Protein AF-A0A510HH28-F1 (afdb_monomer_lite)

Radius of gyration: 17.31 Å; chains: 1; bounding box: 39×35×38 Å

Secondary structure (DSSP, 8-state):
-----THHHH-S-S----HHHHHHTTSEEE-HHHHHHTT--S--EEEHHHHHHHH--SGGGTT----HHHH-

Sequence (72 aa):
MNEHDPASFRGEPIHTYTRAEALADGVLVDVTETAREAGFRVLVALTRGIWADANDLSGRHAYAGQSVQGRL

Structure (mmCIF, N/CA/C/O backbone):
data_AF-A0A510HH28-F1
#
_entry.id   AF-A0A510HH28-F1
#
loop_
_atom_site.group_PDB
_atom_site.id
_atom_site.type_symbol
_atom_site.label_atom_id
_atom_site.label_alt_id
_atom_site.label_comp_id
_atom_site.label_asym_id
_atom_site.label_entity_id
_atom_site.label_seq_id
_atom_site.pdbx_PDB_ins_code
_atom_site.Cartn_x
_atom_site.Cartn_y
_atom_site.Cartn_z
_atom_site.occupancy
_atom_site.B_iso_or_equiv
_atom_site.auth_seq_id
_atom_site.auth_comp_id
_atom_site.auth_asym_id
_atom_site.auth_atom_id
_atom_site.pdbx_PDB_model_num
ATOM 1 N N . MET A 1 1 ? 21.760 19.089 -9.059 1.00 38.44 1 MET A N 1
ATOM 2 C CA . MET A 1 1 ? 20.749 18.344 -9.832 1.00 38.44 1 MET A CA 1
ATOM 3 C C . MET A 1 1 ? 21.350 16.973 -10.069 1.00 38.44 1 MET A C 1
ATOM 5 O O . MET A 1 1 ? 22.282 16.882 -10.849 1.00 38.44 1 MET A O 1
ATOM 9 N N . ASN A 1 2 ? 20.965 15.965 -9.284 1.00 43.53 2 ASN A N 1
ATOM 10 C CA . ASN A 1 2 ? 21.490 14.611 -9.469 1.00 43.53 2 ASN A CA 1
ATOM 11 C C . ASN A 1 2 ? 20.591 13.898 -10.478 1.00 43.53 2 ASN A C 1
ATOM 13 O O . ASN A 1 2 ? 19.537 13.388 -10.106 1.00 43.53 2 ASN A O 1
ATOM 17 N N . GLU A 1 3 ? 20.998 13.899 -11.743 1.00 59.72 3 GLU A N 1
ATOM 18 C CA . GLU A 1 3 ? 20.442 13.018 -12.769 1.00 59.72 3 GLU A CA 1
ATOM 19 C C . GLU A 1 3 ? 20.971 11.605 -12.519 1.00 59.72 3 GLU A C 1
ATOM 21 O O . GLU A 1 3 ? 22.024 11.208 -13.012 1.00 59.72 3 GLU A O 1
ATOM 26 N N . HIS A 1 4 ? 20.268 10.853 -11.675 1.00 63.09 4 HIS A N 1
ATOM 27 C CA . HIS A 1 4 ? 20.420 9.408 -11.660 1.00 63.09 4 HIS A CA 1
ATOM 28 C C . HIS A 1 4 ? 19.430 8.856 -12.676 1.00 63.09 4 HIS A C 1
ATOM 30 O O . HIS A 1 4 ? 18.252 8.698 -12.366 1.00 63.09 4 HIS A O 1
ATOM 36 N N . ASP A 1 5 ? 19.902 8.637 -13.901 1.00 69.44 5 ASP A N 1
ATOM 37 C 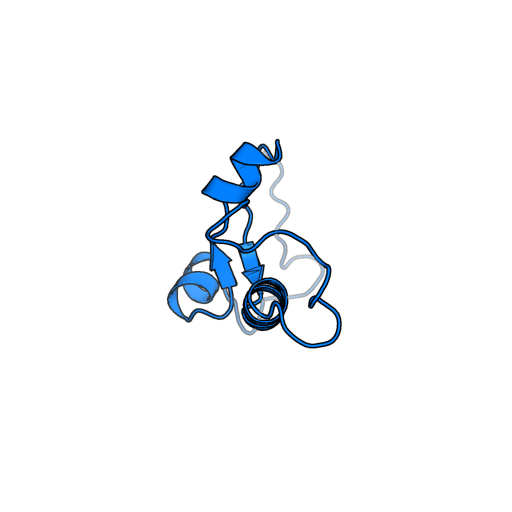CA . ASP A 1 5 ? 19.140 7.895 -14.896 1.00 69.44 5 ASP A CA 1
ATOM 38 C C . ASP A 1 5 ? 18.952 6.454 -14.377 1.00 69.44 5 ASP A C 1
ATOM 40 O O . ASP A 1 5 ? 19.941 5.717 -14.256 1.00 69.44 5 ASP A O 1
ATOM 44 N N . PRO A 1 6 ? 17.721 6.031 -14.030 1.00 62.69 6 PRO A N 1
ATOM 45 C CA . PRO A 1 6 ? 17.469 4.687 -13.520 1.00 62.69 6 PRO A CA 1
ATOM 46 C C . PRO A 1 6 ? 17.806 3.591 -14.544 1.00 62.69 6 PRO A C 1
ATOM 48 O O . PRO A 1 6 ? 18.030 2.445 -14.143 1.00 62.69 6 PRO A O 1
ATOM 51 N N . ALA A 1 7 ? 17.892 3.927 -15.837 1.00 64.19 7 ALA A N 1
ATOM 52 C CA . ALA A 1 7 ? 18.295 3.007 -16.895 1.00 64.19 7 ALA A CA 1
ATOM 53 C C . ALA A 1 7 ? 19.811 2.743 -16.905 1.00 64.19 7 ALA A C 1
ATOM 55 O O . ALA A 1 7 ? 20.249 1.695 -17.381 1.00 64.19 7 ALA A O 1
ATOM 56 N N . SER A 1 8 ? 20.625 3.621 -16.307 1.00 69.44 8 SER A N 1
ATOM 57 C CA . SER A 1 8 ? 22.094 3.533 -16.374 1.00 69.44 8 SER A CA 1
ATOM 58 C C . SER A 1 8 ? 22.685 2.256 -15.756 1.00 69.44 8 SER A C 1
ATOM 60 O O . SER A 1 8 ? 23.746 1.805 -16.185 1.00 69.44 8 SER A O 1
ATOM 62 N N . PHE A 1 9 ? 22.000 1.639 -14.783 1.00 69.06 9 PHE A N 1
ATOM 63 C CA . PHE A 1 9 ? 22.441 0.389 -14.147 1.00 69.06 9 PHE A CA 1
ATOM 64 C C . PHE A 1 9 ? 21.745 -0.869 -14.697 1.00 69.06 9 PHE A C 1
ATOM 66 O O . PHE A 1 9 ? 22.283 -1.967 -14.562 1.00 69.06 9 PHE A O 1
ATOM 73 N N . ARG A 1 10 ? 20.543 -0.747 -15.283 1.00 70.00 10 ARG A N 1
ATOM 74 C CA . ARG A 1 10 ? 19.668 -1.896 -15.614 1.00 70.00 10 ARG A CA 1
ATOM 75 C C . ARG A 1 10 ? 19.207 -1.975 -17.075 1.00 70.00 10 ARG A C 1
ATOM 77 O O . ARG A 1 10 ? 18.540 -2.947 -17.419 1.00 70.00 10 ARG A O 1
ATOM 84 N N . GLY A 1 11 ? 19.599 -1.026 -17.928 1.00 83.81 11 GLY A N 1
ATOM 85 C CA . GLY A 1 11 ? 19.087 -0.897 -19.295 1.00 83.81 11 GLY A CA 1
ATOM 86 C C . GLY A 1 11 ? 17.695 -0.258 -19.345 1.00 83.81 11 GLY A C 1
ATOM 87 O O . GLY A 1 11 ? 17.077 -0.011 -18.308 1.00 83.81 11 GLY A O 1
ATOM 88 N N . GLU A 1 12 ? 17.214 0.021 -20.558 1.00 87.12 12 GLU A N 1
ATOM 89 C CA . GLU A 1 12 ? 15.895 0.628 -20.774 1.00 87.12 12 GLU A CA 1
ATOM 90 C C . GLU A 1 12 ? 14.768 -0.328 -20.328 1.00 87.12 12 GLU A C 1
ATOM 92 O O . GLU A 1 12 ? 14.783 -1.508 -20.704 1.00 87.12 12 GLU A O 1
ATOM 97 N N . PRO A 1 13 ? 13.778 0.137 -19.543 1.00 86.44 13 PRO A N 1
ATOM 98 C CA . PRO A 1 13 ? 12.632 -0.678 -19.158 1.00 86.44 13 PRO A CA 1
ATOM 99 C C . PRO A 1 13 ? 11.823 -1.171 -20.367 1.00 86.44 13 PRO A C 1
ATOM 101 O O . PRO A 1 13 ? 11.437 -0.398 -21.237 1.00 86.44 13 PRO A O 1
ATOM 104 N N . ILE A 1 14 ? 11.476 -2.462 -20.381 1.00 90.94 14 ILE A N 1
ATOM 105 C CA . ILE A 1 14 ? 10.566 -3.034 -21.395 1.00 90.94 14 ILE A CA 1
ATOM 106 C C . ILE A 1 14 ? 9.092 -2.682 -21.142 1.00 90.94 14 ILE A C 1
ATOM 108 O O . ILE A 1 14 ? 8.259 -2.797 -22.038 1.00 90.94 14 ILE A O 1
ATOM 112 N N . HIS A 1 15 ? 8.759 -2.303 -19.907 1.00 91.19 15 HIS A N 1
ATOM 113 C CA . HIS A 1 15 ? 7.423 -1.902 -19.492 1.00 91.19 15 HIS A CA 1
ATOM 114 C C . HIS A 1 15 ? 7.508 -1.044 -18.227 1.00 91.19 15 HIS A C 1
ATOM 116 O O . HIS A 1 15 ? 8.281 -1.348 -17.316 1.00 91.19 15 HIS A O 1
ATOM 122 N N . THR A 1 16 ? 6.671 -0.011 -18.165 1.00 91.88 16 THR A N 1
ATOM 123 C CA . THR A 1 16 ? 6.519 0.868 -17.005 1.00 91.88 16 THR A CA 1
ATOM 124 C C . THR A 1 16 ? 5.066 0.819 -16.569 1.00 91.88 16 THR A C 1
ATOM 126 O O . THR A 1 16 ? 4.175 0.950 -17.401 1.00 91.88 16 THR A O 1
ATOM 129 N N . TYR A 1 17 ? 4.846 0.641 -15.269 1.00 94.81 17 TYR A N 1
ATOM 130 C CA . TYR A 1 17 ? 3.521 0.641 -14.663 1.00 94.81 17 TYR A CA 1
ATOM 131 C C . TYR A 1 17 ? 3.531 1.584 -13.470 1.00 94.81 17 TYR A C 1
ATOM 133 O O . TYR A 1 17 ? 4.228 1.366 -12.473 1.00 94.81 17 TYR A O 1
ATOM 141 N N . THR A 1 18 ? 2.830 2.697 -13.611 1.00 95.38 18 THR A N 1
ATOM 142 C CA . THR A 1 18 ? 2.844 3.782 -12.640 1.00 95.38 18 THR A CA 1
ATOM 143 C C . THR A 1 18 ? 1.872 3.515 -11.500 1.00 95.38 18 THR A C 1
ATOM 145 O O . THR A 1 18 ? 0.907 2.761 -11.606 1.00 95.38 18 THR A O 1
ATOM 148 N N . ARG A 1 19 ? 2.085 4.215 -10.383 1.00 95.31 19 ARG A N 1
ATOM 149 C CA . ARG A 1 19 ? 1.139 4.197 -9.262 1.00 95.31 19 ARG A CA 1
ATOM 150 C C . ARG A 1 19 ? -0.264 4.650 -9.684 1.00 95.31 19 ARG A C 1
ATOM 152 O O . ARG A 1 19 ? -1.237 4.111 -9.173 1.00 95.31 19 ARG A O 1
ATOM 159 N N . ALA A 1 20 ? -0.362 5.646 -10.566 1.00 96.12 20 ALA A N 1
ATOM 160 C CA . ALA A 1 20 ? -1.645 6.173 -11.022 1.00 96.12 20 ALA A CA 1
ATOM 161 C C . ALA A 1 20 ? -2.425 5.125 -11.828 1.00 96.12 20 ALA A C 1
ATOM 163 O O . ALA A 1 20 ? -3.608 4.928 -11.571 1.00 96.12 20 ALA A O 1
ATOM 164 N N . GLU A 1 21 ? -1.747 4.406 -12.726 1.00 97.75 21 GLU A N 1
ATOM 165 C CA . GLU A 1 21 ? -2.335 3.286 -13.473 1.00 97.75 21 GLU A CA 1
ATOM 166 C C . GLU A 1 21 ? -2.756 2.156 -12.525 1.00 97.75 21 GLU A C 1
ATOM 168 O O . GLU A 1 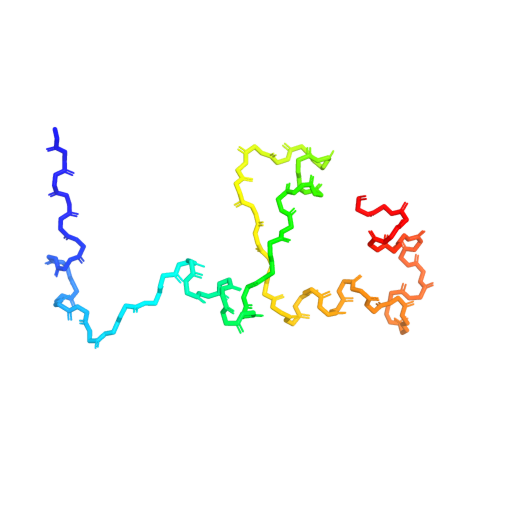21 ? -3.897 1.714 -12.570 1.00 97.75 21 GLU A O 1
ATOM 173 N N . ALA A 1 22 ? -1.907 1.780 -11.565 1.00 97.06 22 ALA A N 1
ATOM 174 C CA . ALA A 1 22 ? -2.240 0.753 -10.575 1.00 97.06 22 ALA A CA 1
ATOM 175 C C . ALA A 1 22 ? -3.463 1.082 -9.705 1.00 97.06 22 ALA A C 1
ATOM 177 O O . ALA A 1 22 ? -4.200 0.177 -9.305 1.00 97.06 22 ALA A O 1
ATOM 178 N N . LEU A 1 23 ? -3.675 2.364 -9.396 1.00 96.75 23 LEU A N 1
ATOM 179 C CA . LEU A 1 23 ? -4.869 2.838 -8.696 1.00 96.75 23 LEU A CA 1
ATOM 180 C C . LEU A 1 23 ? -6.100 2.823 -9.612 1.00 96.75 23 LEU A C 1
ATOM 182 O O . LEU A 1 23 ? -7.166 2.393 -9.179 1.00 96.75 23 LEU A O 1
ATOM 186 N N . ALA A 1 24 ? -5.955 3.255 -10.869 1.00 97.12 24 ALA A N 1
ATOM 187 C CA . ALA A 1 24 ? -7.038 3.251 -11.852 1.00 97.12 24 ALA A CA 1
ATOM 188 C C . ALA A 1 24 ? -7.527 1.827 -12.170 1.00 97.12 24 ALA A C 1
ATOM 190 O O . ALA A 1 24 ? -8.731 1.594 -12.252 1.00 97.12 24 ALA A O 1
ATOM 191 N N . ASP A 1 25 ? -6.605 0.869 -12.255 1.00 97.44 25 ASP A N 1
ATOM 192 C CA . ASP A 1 25 ? -6.902 -0.547 -12.495 1.00 97.44 25 ASP A CA 1
ATOM 193 C C . ASP A 1 25 ? -7.419 -1.274 -11.238 1.00 97.44 25 ASP A C 1
ATOM 195 O O . ASP A 1 25 ? -7.823 -2.436 -11.300 1.00 97.44 25 ASP A O 1
ATOM 199 N N . GLY A 1 26 ? -7.390 -0.624 -10.068 1.00 95.12 26 GLY A N 1
ATOM 200 C CA . GLY A 1 26 ? -7.831 -1.198 -8.794 1.00 95.12 26 GLY A CA 1
ATOM 201 C C . GLY A 1 26 ? -6.899 -2.269 -8.213 1.00 95.12 26 GLY A C 1
ATOM 202 O O . GLY A 1 26 ? -7.263 -2.934 -7.238 1.00 95.12 26 GLY A O 1
ATOM 203 N N . VAL A 1 27 ? -5.698 -2.437 -8.778 1.00 97.19 27 VAL A N 1
ATOM 204 C CA . VAL A 1 27 ? -4.624 -3.281 -8.225 1.00 97.19 27 VAL A CA 1
ATOM 205 C C . VAL A 1 27 ? -4.161 -2.723 -6.879 1.00 97.19 27 VAL A C 1
ATOM 207 O O . VAL A 1 27 ? -3.936 -3.478 -5.924 1.00 97.19 27 VAL A O 1
ATOM 210 N N . LEU A 1 28 ? -4.064 -1.395 -6.798 1.00 97.69 28 LEU A N 1
ATOM 211 C CA . LEU A 1 28 ? -3.892 -0.644 -5.563 1.00 97.69 28 LEU A CA 1
ATOM 212 C C . LEU A 1 28 ? -5.207 0.026 -5.158 1.00 97.69 28 LEU A C 1
ATOM 214 O O . LEU A 1 28 ? -5.956 0.524 -5.993 1.00 97.69 28 LEU A O 1
ATOM 218 N N . VAL A 1 29 ? -5.451 0.077 -3.853 1.00 95.94 29 VAL A N 1
ATOM 219 C CA . VAL A 1 29 ? -6.556 0.801 -3.223 1.00 95.94 29 VAL A CA 1
ATOM 220 C C . VAL A 1 29 ? -5.962 1.932 -2.396 1.00 95.94 29 VAL A C 1
ATOM 222 O O . VAL A 1 29 ? -5.110 1.687 -1.538 1.00 95.94 29 VAL A O 1
ATOM 225 N N . ASP A 1 30 ? -6.383 3.166 -2.668 1.00 96.00 30 ASP A N 1
ATOM 226 C CA . ASP A 1 30 ? -5.967 4.328 -1.884 1.00 96.00 30 ASP A CA 1
ATOM 227 C C . ASP A 1 30 ? -6.595 4.271 -0.487 1.00 96.00 30 ASP A C 1
ATOM 229 O O . ASP A 1 30 ? -7.811 4.158 -0.345 1.00 96.00 30 ASP A O 1
ATOM 233 N N . VAL A 1 31 ? -5.750 4.344 0.540 1.00 94.56 31 VAL A N 1
ATOM 234 C CA . VAL A 1 31 ? -6.152 4.373 1.954 1.00 94.56 31 VAL A CA 1
ATOM 235 C C . VAL A 1 31 ? -5.532 5.573 2.667 1.00 94.56 31 VAL A C 1
ATOM 237 O O . VAL A 1 31 ? -5.322 5.556 3.877 1.00 94.56 31 VAL A O 1
ATOM 240 N N . THR A 1 32 ? -5.176 6.618 1.918 1.00 95.31 32 THR A N 1
ATOM 241 C CA . THR A 1 32 ? -4.454 7.778 2.449 1.00 95.31 32 THR A CA 1
ATOM 242 C C . THR A 1 32 ? -5.200 8.452 3.595 1.00 95.31 32 THR A C 1
ATOM 244 O O . THR A 1 32 ? -4.562 8.794 4.587 1.00 95.31 32 THR A O 1
ATOM 247 N N . GLU A 1 33 ? -6.520 8.628 3.494 1.00 92.56 33 GLU A N 1
ATOM 248 C CA . GLU A 1 33 ? -7.306 9.317 4.530 1.00 92.56 33 GLU A CA 1
ATOM 249 C C . GLU A 1 33 ? -7.236 8.577 5.865 1.00 92.56 33 GLU A C 1
ATOM 251 O O . GLU A 1 33 ? -6.741 9.116 6.849 1.00 92.56 33 GLU A O 1
ATOM 256 N N . THR A 1 34 ? -7.567 7.293 5.855 1.00 89.88 34 THR A N 1
ATOM 257 C CA . THR A 1 34 ? -7.332 6.380 6.972 1.00 89.88 34 THR A CA 1
ATOM 258 C C . THR A 1 34 ? -5.904 6.449 7.515 1.00 89.88 34 THR A C 1
ATOM 260 O O . THR A 1 34 ? -5.664 6.510 8.719 1.00 89.88 34 THR A O 1
ATOM 263 N N . ALA A 1 35 ? -4.912 6.380 6.627 1.00 91.00 35 ALA A N 1
ATOM 264 C CA . ALA A 1 35 ? -3.525 6.327 7.052 1.00 91.00 35 ALA A CA 1
ATOM 265 C C . ALA A 1 35 ? -3.123 7.630 7.764 1.00 91.00 35 ALA A C 1
ATOM 267 O O . ALA A 1 35 ? -2.338 7.599 8.713 1.00 91.00 35 ALA A O 1
ATOM 268 N N . ARG A 1 36 ? -3.689 8.776 7.369 1.00 94.38 36 ARG A N 1
ATOM 269 C CA . ARG A 1 36 ? -3.489 10.049 8.074 1.00 94.38 36 ARG A CA 1
ATOM 270 C C 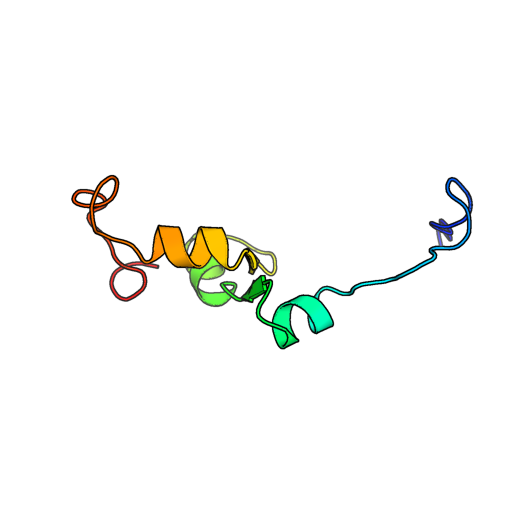. ARG A 1 36 ? -4.020 9.994 9.500 1.00 94.38 36 ARG A C 1
ATOM 272 O O . ARG A 1 36 ? -3.328 10.474 10.397 1.00 94.38 36 ARG A O 1
ATOM 279 N N . GLU A 1 37 ? -5.175 9.372 9.726 1.00 90.81 37 GLU A N 1
ATOM 280 C CA . GLU A 1 37 ? -5.733 9.170 11.072 1.00 90.81 37 GLU A CA 1
ATOM 281 C C . GLU A 1 37 ? -4.808 8.309 11.945 1.00 90.81 37 GLU A C 1
ATOM 283 O O . GLU A 1 37 ? -4.589 8.609 13.119 1.00 90.81 37 GLU A O 1
ATOM 288 N N . ALA A 1 38 ? -4.152 7.314 11.343 1.00 88.56 38 ALA A N 1
ATOM 289 C CA . ALA A 1 38 ? -3.123 6.497 11.989 1.00 88.56 38 ALA A CA 1
ATOM 290 C C . ALA A 1 38 ? -1.740 7.185 12.115 1.00 88.56 38 ALA A C 1
ATOM 292 O O . ALA A 1 38 ? -0.791 6.582 12.621 1.00 88.56 38 ALA A O 1
ATOM 293 N N . GLY A 1 39 ? -1.596 8.442 11.677 1.00 94.31 39 GLY A N 1
ATOM 294 C CA . GLY A 1 39 ? -0.374 9.242 11.821 1.00 94.31 39 GLY A CA 1
ATOM 295 C C . GLY A 1 39 ? 0.623 9.143 10.661 1.00 94.31 39 GLY A C 1
ATOM 296 O O . GLY A 1 39 ? 1.724 9.703 10.749 1.00 94.31 39 GLY A O 1
ATOM 297 N N . PHE A 1 40 ? 0.272 8.477 9.557 1.00 95.06 40 PHE A N 1
ATOM 298 C CA . PHE A 1 40 ? 1.105 8.460 8.357 1.00 95.06 40 PHE A CA 1
ATOM 299 C C . PHE A 1 40 ? 1.110 9.835 7.677 1.00 95.06 40 PHE A C 1
ATOM 301 O O . PHE A 1 40 ? 0.080 10.473 7.476 1.00 95.06 40 PHE A O 1
ATOM 308 N N . ARG A 1 41 ? 2.304 10.289 7.280 1.00 96.31 41 ARG A N 1
ATOM 309 C CA . ARG A 1 41 ? 2.521 11.596 6.624 1.00 96.31 41 ARG A CA 1
ATOM 310 C C . ARG A 1 41 ? 2.703 11.502 5.107 1.00 96.31 41 ARG A C 1
ATOM 312 O O . ARG A 1 41 ? 2.982 12.504 4.458 1.00 96.31 41 ARG A O 1
ATOM 319 N N . VAL A 1 42 ? 2.591 10.300 4.554 1.00 94.44 42 VAL A N 1
ATOM 320 C CA . VAL A 1 42 ? 2.796 9.994 3.133 1.00 94.44 42 VAL A CA 1
ATOM 321 C C . VAL A 1 42 ? 1.516 9.420 2.537 1.00 94.44 42 VAL A C 1
ATOM 323 O O . VAL A 1 42 ? 0.655 8.949 3.274 1.00 94.44 42 VAL A O 1
ATOM 326 N N . LEU A 1 43 ? 1.391 9.444 1.207 1.00 95.38 43 LEU A N 1
ATOM 327 C CA . LEU A 1 43 ? 0.279 8.790 0.514 1.00 95.38 43 LEU A CA 1
ATOM 328 C C . LEU A 1 43 ? 0.424 7.268 0.622 1.00 95.38 43 LEU A C 1
ATOM 330 O O . LEU A 1 43 ? 1.439 6.705 0.200 1.00 95.38 43 LEU A O 1
ATOM 334 N N . VAL A 1 44 ? -0.599 6.593 1.140 1.00 95.94 44 VAL A N 1
ATOM 335 C CA . VAL A 1 44 ? -0.573 5.148 1.401 1.00 95.94 44 VAL A CA 1
ATOM 336 C C . VAL A 1 44 ? -1.611 4.452 0.536 1.00 95.94 44 VAL A C 1
ATOM 338 O O . VAL A 1 44 ? -2.733 4.918 0.390 1.00 95.94 44 VAL A O 1
ATOM 341 N N . ALA A 1 45 ? -1.213 3.332 -0.058 1.00 96.81 45 ALA A N 1
ATOM 342 C CA . ALA A 1 45 ? -2.116 2.452 -0.782 1.00 96.81 45 ALA A CA 1
ATOM 343 C C . ALA A 1 45 ? -1.852 1.005 -0.368 1.00 96.81 45 ALA A C 1
ATOM 345 O O . ALA A 1 45 ? -0.704 0.638 -0.101 1.00 96.81 45 ALA A O 1
ATOM 346 N N . LEU A 1 46 ? -2.905 0.196 -0.333 1.00 95.25 46 LEU A N 1
ATOM 347 C CA . LEU A 1 46 ? -2.829 -1.244 -0.099 1.00 95.25 46 LEU A CA 1
ATOM 348 C C . LEU A 1 46 ? -3.059 -1.995 -1.404 1.00 95.25 46 LEU A C 1
ATOM 350 O O . LEU A 1 46 ? -3.755 -1.516 -2.296 1.00 95.25 46 LEU A O 1
ATOM 354 N N . THR A 1 47 ? -2.497 -3.194 -1.520 1.00 96.19 47 THR A N 1
ATOM 355 C CA . THR A 1 47 ? -2.872 -4.089 -2.618 1.00 96.19 47 THR A CA 1
ATOM 356 C C . THR A 1 47 ? -4.317 -4.538 -2.444 1.00 96.19 47 THR A C 1
ATOM 358 O O . THR A 1 47 ? -4.813 -4.657 -1.320 1.00 96.19 47 THR A O 1
ATOM 361 N N . ARG A 1 48 ? -4.990 -4.855 -3.552 1.00 92.25 48 ARG A N 1
ATOM 362 C CA . ARG A 1 48 ? -6.374 -5.343 -3.524 1.00 92.25 48 ARG A CA 1
ATOM 363 C C . ARG A 1 48 ? -6.572 -6.546 -2.597 1.00 92.25 48 ARG A C 1
ATOM 365 O O . ARG A 1 48 ? -7.596 -6.622 -1.927 1.00 92.25 48 ARG A O 1
ATOM 372 N N . GLY A 1 49 ? -5.598 -7.458 -2.548 1.00 92.12 49 GLY A N 1
ATOM 373 C CA . GLY A 1 49 ? -5.640 -8.640 -1.683 1.00 92.12 49 GLY A CA 1
ATOM 374 C C . GLY A 1 49 ? -5.615 -8.288 -0.196 1.00 92.12 49 GLY A C 1
ATOM 375 O O . GLY A 1 49 ? -6.481 -8.741 0.543 1.00 92.12 49 GLY A O 1
ATOM 376 N N . ILE A 1 50 ? -4.683 -7.427 0.230 1.00 89.94 50 ILE A N 1
ATOM 377 C CA . ILE A 1 50 ? -4.612 -6.976 1.630 1.00 89.94 50 ILE A CA 1
ATOM 378 C C . ILE A 1 50 ? -5.842 -6.143 1.987 1.00 89.94 50 ILE A C 1
ATOM 380 O O . ILE A 1 50 ? -6.385 -6.294 3.073 1.00 89.94 50 ILE A O 1
ATOM 384 N N . TRP A 1 51 ? -6.313 -5.289 1.076 1.00 90.81 51 TRP A N 1
ATOM 385 C CA . TRP A 1 51 ? -7.543 -4.534 1.296 1.00 90.81 51 TRP A CA 1
ATOM 386 C C . TRP A 1 51 ? -8.748 -5.456 1.512 1.00 90.81 51 TRP A C 1
ATOM 388 O O . TRP A 1 51 ? -9.561 -5.204 2.395 1.00 90.81 51 TRP A O 1
ATOM 398 N N . ALA A 1 52 ? -8.874 -6.532 0.733 1.00 88.31 52 ALA A N 1
ATOM 399 C CA . ALA A 1 52 ? -9.944 -7.507 0.917 1.00 88.31 52 ALA A CA 1
ATOM 400 C C . ALA A 1 52 ? -9.827 -8.242 2.263 1.00 88.31 52 ALA A C 1
ATOM 402 O O . ALA A 1 52 ? -10.824 -8.365 2.963 1.00 88.31 52 ALA A O 1
ATOM 403 N N . ASP A 1 53 ? -8.620 -8.659 2.643 1.00 84.75 53 ASP A N 1
ATOM 404 C CA . ASP A 1 53 ? -8.349 -9.341 3.915 1.00 84.75 53 ASP A CA 1
ATOM 405 C C . ASP A 1 53 ? -8.607 -8.441 5.137 1.00 84.75 53 ASP A C 1
ATOM 407 O O . ASP A 1 53 ? -9.236 -8.862 6.102 1.00 84.75 53 ASP A O 1
ATOM 411 N N . ALA A 1 54 ? -8.218 -7.165 5.069 1.00 81.62 54 ALA A N 1
ATOM 412 C CA . ALA A 1 54 ? -8.506 -6.178 6.112 1.00 81.62 54 ALA A CA 1
ATOM 413 C C . ALA A 1 54 ? -10.013 -5.899 6.273 1.00 81.62 54 ALA A C 1
ATOM 415 O O . ALA A 1 54 ? -10.466 -5.524 7.353 1.00 81.62 54 ALA A O 1
ATOM 416 N N . ASN A 1 55 ? -10.789 -6.077 5.200 1.00 78.88 55 ASN A N 1
ATOM 417 C CA . ASN A 1 55 ? -12.247 -5.969 5.224 1.00 78.88 55 ASN A CA 1
ATOM 418 C C . ASN A 1 55 ? -12.941 -7.255 5.675 1.00 78.88 55 ASN A C 1
ATOM 420 O O . ASN A 1 55 ? -14.111 -7.213 6.062 1.00 78.88 55 ASN A O 1
ATOM 424 N N . ASP A 1 56 ? -12.251 -8.390 5.606 1.00 81.50 56 ASP A N 1
ATOM 425 C CA . ASP A 1 56 ? -12.785 -9.662 6.054 1.00 81.50 56 ASP A CA 1
ATOM 426 C C . ASP A 1 56 ? -12.642 -9.772 7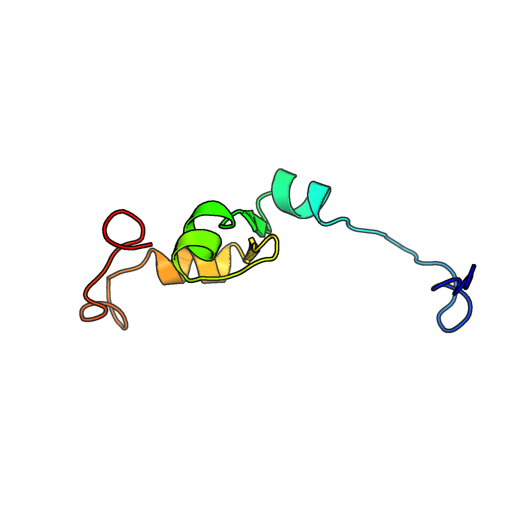.573 1.00 81.50 56 ASP A C 1
ATOM 428 O O . ASP A 1 56 ? -11.586 -10.100 8.107 1.00 81.50 56 ASP A O 1
ATOM 432 N N . LEU A 1 57 ? -13.738 -9.488 8.2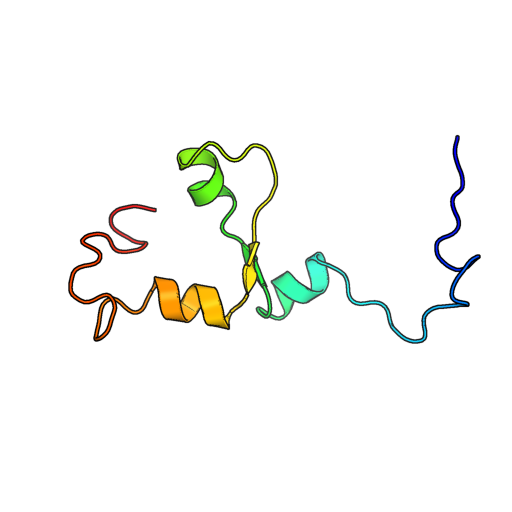74 1.00 67.81 57 LEU A N 1
ATOM 433 C CA . LEU A 1 57 ? -13.850 -9.618 9.731 1.00 67.81 57 LEU A CA 1
ATOM 434 C C . LEU A 1 57 ? -14.336 -11.004 10.157 1.00 67.81 57 LEU A C 1
ATOM 436 O O . LEU A 1 57 ? -14.754 -11.192 11.297 1.00 67.81 57 LEU A O 1
ATOM 440 N N . SER A 1 58 ? -14.345 -11.973 9.246 1.00 69.12 58 SER A N 1
ATOM 441 C CA . SER A 1 58 ? -14.644 -13.362 9.560 1.00 69.12 58 SER A CA 1
ATOM 442 C C . SER A 1 58 ? -13.358 -14.150 9.853 1.00 69.12 58 SER A C 1
ATOM 444 O O . SER A 1 58 ? -12.239 -13.637 9.787 1.00 69.12 58 SER A O 1
ATOM 446 N N . GLY A 1 59 ? -13.503 -15.415 10.255 1.00 74.31 59 GLY A N 1
ATOM 447 C CA . GLY A 1 59 ? -12.370 -16.330 10.419 1.00 74.31 59 GLY A CA 1
ATOM 448 C C . GLY A 1 59 ? -11.278 -15.812 11.366 1.00 74.31 59 GLY A C 1
ATOM 449 O O . GLY A 1 59 ? -11.526 -15.587 12.550 1.00 74.31 59 GLY A O 1
ATOM 450 N N . ARG A 1 60 ? -10.053 -15.637 10.843 1.00 68.44 60 ARG A N 1
ATOM 451 C CA . ARG A 1 60 ? -8.870 -15.177 11.601 1.00 68.44 60 ARG A CA 1
ATOM 452 C C . 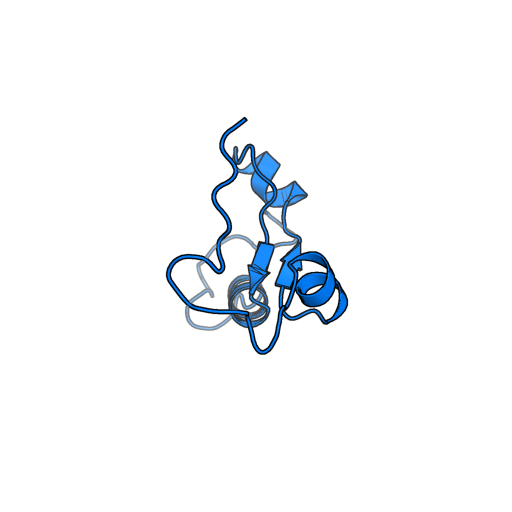ARG A 1 60 ? -9.080 -13.805 12.254 1.00 68.44 60 ARG A C 1
ATOM 454 O O . ARG A 1 60 ? -8.470 -13.537 13.286 1.00 68.44 60 ARG A O 1
ATOM 461 N N . HIS A 1 61 ? -9.943 -12.966 11.685 1.00 65.50 61 HIS A N 1
ATOM 462 C CA . HIS A 1 61 ? -10.195 -11.598 12.139 1.00 65.50 61 HIS A CA 1
ATOM 463 C C . HIS A 1 61 ? -11.536 -11.437 12.866 1.00 65.50 61 HIS A C 1
ATOM 465 O O . HIS A 1 61 ? -11.912 -10.317 13.205 1.00 65.50 61 HIS A O 1
ATOM 471 N N . ALA A 1 62 ? -12.211 -12.541 13.218 1.00 65.81 62 ALA A N 1
ATOM 472 C CA . ALA A 1 62 ? -13.467 -12.528 13.980 1.00 65.81 62 ALA A CA 1
ATOM 473 C C . ALA A 1 62 ? -13.380 -11.776 15.324 1.00 65.81 62 ALA A C 1
ATOM 475 O O . ALA A 1 62 ? -14.392 -11.313 15.847 1.00 65.81 62 ALA A O 1
ATOM 476 N N . TYR A 1 63 ? -12.169 -11.623 15.867 1.00 62.69 63 TYR A N 1
ATOM 477 C CA . TYR A 1 63 ? -11.890 -10.895 17.107 1.00 62.69 63 TYR A CA 1
ATOM 478 C C . TYR A 1 63 ? -11.069 -9.615 16.899 1.00 62.69 63 TYR A C 1
ATOM 480 O O . TYR A 1 63 ? -10.619 -9.024 17.877 1.00 62.69 63 TYR A O 1
ATOM 488 N N . ALA A 1 64 ? -10.856 -9.172 15.653 1.00 66.38 64 ALA A N 1
ATOM 489 C CA . ALA A 1 64 ? -10.063 -7.975 15.352 1.00 66.38 64 ALA A CA 1
ATOM 490 C C . ALA A 1 64 ? -10.691 -6.689 15.924 1.00 66.38 64 ALA A C 1
ATOM 492 O O . ALA A 1 64 ? -10.012 -5.679 16.088 1.00 66.38 64 ALA A O 1
ATOM 493 N N . GLY A 1 65 ? -11.980 -6.734 16.280 1.00 62.97 65 GLY A N 1
ATOM 494 C CA . GLY A 1 65 ? -12.657 -5.710 17.074 1.00 62.97 65 GLY A CA 1
ATOM 495 C C . GLY A 1 65 ? -13.006 -4.420 16.326 1.00 62.97 65 GLY A C 1
ATOM 496 O O . GLY A 1 65 ? -13.797 -3.644 16.856 1.00 62.97 65 GLY A O 1
ATOM 497 N N . GLN A 1 66 ? -12.471 -4.183 15.122 1.00 60.47 66 GLN A N 1
ATOM 498 C CA . GLN A 1 66 ? -12.753 -2.995 14.307 1.00 60.47 66 GLN A CA 1
ATOM 499 C C . GLN A 1 66 ? -12.853 -3.329 12.814 1.00 60.47 66 GLN A C 1
ATOM 501 O O . GLN A 1 66 ? -12.047 -4.091 12.289 1.00 60.47 66 GLN A O 1
ATOM 506 N N . SER A 1 67 ? -13.857 -2.750 12.148 1.00 66.12 67 SER A N 1
ATOM 507 C CA . SER A 1 67 ? -14.048 -2.786 10.691 1.00 66.12 67 SER A CA 1
ATOM 508 C C . SER A 1 67 ? -13.471 -1.532 10.035 1.00 66.12 67 SER A C 1
ATOM 510 O O . SER A 1 67 ? -13.325 -0.515 10.709 1.00 66.12 67 SER A O 1
ATOM 512 N N . VAL A 1 68 ? -13.262 -1.530 8.713 1.00 61.31 68 VAL A N 1
ATOM 513 C CA . VAL A 1 68 ? -12.907 -0.291 7.983 1.00 61.31 68 VAL A CA 1
ATOM 514 C C . VAL A 1 68 ? -13.972 0.806 8.076 1.00 61.31 68 VAL A C 1
ATOM 516 O O . VAL A 1 68 ? -13.674 1.975 7.876 1.00 61.31 68 VAL A O 1
ATOM 519 N N . GLN A 1 69 ? -15.218 0.435 8.386 1.00 62.31 69 GLN A N 1
ATOM 520 C CA . GLN A 1 69 ? -16.317 1.368 8.640 1.00 62.31 69 GLN A CA 1
ATOM 521 C C . GLN A 1 69 ? -16.309 1.907 10.082 1.00 62.31 69 GLN A C 1
ATOM 523 O O . GLN A 1 69 ? -17.000 2.881 10.368 1.00 62.31 69 GLN A O 1
ATOM 528 N N . GLY A 1 70 ? -15.624 1.217 11.001 1.00 59.66 70 GLY A N 1
ATOM 529 C CA . GLY A 1 70 ? -15.713 1.422 12.448 1.00 59.66 70 GLY A CA 1
ATOM 530 C C . GLY A 1 70 ? -14.435 1.931 13.113 1.00 59.66 70 GLY A C 1
ATOM 531 O O . GLY A 1 70 ? -14.552 2.584 14.147 1.00 59.66 70 GLY A O 1
ATOM 532 N N . ARG A 1 71 ? -13.261 1.646 12.533 1.00 51.62 71 ARG A N 1
ATOM 533 C CA . ARG A 1 71 ? -11.946 2.274 12.763 1.00 51.62 71 ARG A CA 1
ATOM 534 C C . ARG A 1 71 ? -10.947 1.693 11.768 1.00 51.62 71 ARG A C 1
ATOM 536 O O . ARG A 1 71 ? -10.111 0.842 12.080 1.00 51.62 71 ARG A O 1
ATOM 543 N N . LEU A 1 72 ? -11.072 2.178 10.550 1.00 48.09 72 LEU A N 1
ATOM 544 C CA . LEU A 1 72 ? -9.963 2.958 10.044 1.00 48.09 72 LEU A CA 1
ATOM 545 C C . LEU A 1 72 ? -10.148 4.398 10.518 1.00 48.09 72 LEU A C 1
ATOM 547 O O . LEU A 1 72 ? -11.333 4.795 10.598 1.00 48.09 72 LEU A O 1
#

pLDDT: mean 81.67, std 15.78, range [38.44, 97.75]

Foldseek 3Di:
DDPPPVCPVPHDDPDDDDPVNCCVVQQWDWPQVLVVVVVDPDTDIDGNVVVVVLQPCPDPNVPVVAHPVRHD

Organism: NCBI:txid49319